Protein AF-A0A3D5EGU8-F1 (afdb_monomer_lite)

Structure (mmCIF, N/CA/C/O backbone):
data_AF-A0A3D5EGU8-F1
#
_entry.id   AF-A0A3D5EGU8-F1
#
loop_
_atom_site.group_PDB
_atom_site.id
_atom_site.type_symbol
_atom_site.label_atom_id
_atom_site.label_alt_id
_atom_site.label_comp_id
_atom_site.label_asym_id
_atom_site.label_entity_id
_atom_site.label_seq_id
_atom_site.pdbx_PDB_ins_code
_atom_site.Cartn_x
_atom_site.Cartn_y
_atom_site.Cartn_z
_atom_site.occupancy
_atom_site.B_iso_or_equiv
_atom_site.auth_seq_id
_atom_site.auth_comp_id
_atom_site.auth_asym_id
_atom_site.auth_atom_id
_atom_site.pdbx_PDB_model_num
ATOM 1 N N . MET A 1 1 ? -3.730 -6.529 -11.438 1.00 49.75 1 MET A N 1
ATOM 2 C CA . MET A 1 1 ? -3.874 -7.956 -11.824 1.00 49.75 1 MET A CA 1
ATOM 3 C C . MET A 1 1 ? -2.892 -8.922 -11.153 1.00 49.75 1 MET A C 1
ATOM 5 O O . MET A 1 1 ? -3.348 -9.701 -10.331 1.00 49.75 1 MET A O 1
ATOM 9 N N . GLY A 1 2 ? -1.579 -8.936 -11.436 1.00 58.34 2 GLY A N 1
ATOM 10 C CA . GLY A 1 2 ? -0.675 -9.945 -10.829 1.00 58.34 2 GLY A CA 1
ATOM 11 C C . GLY A 1 2 ? -0.577 -9.883 -9.292 1.00 58.34 2 GLY A C 1
ATOM 12 O O . GLY A 1 2 ? -0.666 -10.905 -8.619 1.00 58.34 2 GLY A O 1
ATOM 13 N N . GLY A 1 3 ? -0.467 -8.673 -8.729 1.00 56.84 3 GLY A N 1
ATOM 14 C CA . GLY A 1 3 ? -0.406 -8.474 -7.274 1.00 56.84 3 GLY A CA 1
ATOM 15 C C . GLY A 1 3 ? -1.706 -8.834 -6.545 1.00 56.84 3 GLY A C 1
ATOM 16 O O . GLY A 1 3 ? -1.661 -9.491 -5.510 1.00 56.84 3 GLY A O 1
ATOM 17 N N . GLU A 1 4 ? -2.865 -8.479 -7.109 1.00 59.75 4 GLU A N 1
ATOM 18 C CA . GLU A 1 4 ? -4.182 -8.853 -6.564 1.00 59.75 4 GLU A CA 1
ATOM 19 C C . GLU A 1 4 ? -4.325 -10.377 -6.450 1.00 59.75 4 GLU A C 1
ATOM 21 O O . GLU A 1 4 ? -4.741 -10.873 -5.406 1.00 59.75 4 GLU A O 1
ATOM 26 N N . LEU A 1 5 ? -3.915 -11.128 -7.481 1.00 62.03 5 LEU A N 1
ATOM 27 C CA . LEU A 1 5 ? -3.931 -12.596 -7.481 1.00 62.03 5 LEU A CA 1
ATOM 28 C C . LEU A 1 5 ? -3.042 -13.191 -6.378 1.00 62.03 5 LEU A C 1
ATOM 30 O O . LEU A 1 5 ? -3.442 -14.161 -5.734 1.00 62.03 5 LEU A O 1
ATOM 34 N N . ALA A 1 6 ? -1.865 -12.607 -6.128 1.00 60.69 6 ALA A N 1
ATOM 35 C CA . ALA A 1 6 ? -0.965 -13.044 -5.060 1.00 60.69 6 ALA A CA 1
ATOM 36 C C . ALA A 1 6 ? -1.568 -12.815 -3.661 1.00 60.69 6 ALA A C 1
ATOM 38 O O . ALA A 1 6 ? -1.548 -13.724 -2.831 1.00 60.69 6 ALA A O 1
ATOM 39 N N . VAL A 1 7 ? -2.178 -11.646 -3.421 1.00 59.22 7 VAL A N 1
ATOM 40 C CA . VAL A 1 7 ? -2.890 -11.342 -2.162 1.00 59.22 7 VAL A CA 1
ATOM 41 C C . VAL A 1 7 ? -4.086 -12.272 -1.968 1.00 59.22 7 VAL A C 1
ATOM 43 O O . VAL A 1 7 ? -4.283 -12.822 -0.886 1.00 59.22 7 VAL A O 1
ATOM 46 N N . CYS A 1 8 ? -4.858 -12.503 -3.026 1.00 61.81 8 CYS A N 1
ATOM 47 C CA . CYS A 1 8 ? -5.990 -13.425 -3.017 1.00 61.81 8 CYS A CA 1
ATOM 48 C C . CYS A 1 8 ? -5.552 -14.857 -2.664 1.00 61.81 8 CYS A C 1
ATOM 50 O O . CYS A 1 8 ? -6.127 -15.478 -1.767 1.00 61.81 8 CYS A O 1
ATOM 52 N N . LYS A 1 9 ? -4.463 -15.345 -3.276 1.00 59.97 9 LYS A N 1
ATOM 53 C CA . LYS A 1 9 ? -3.867 -16.649 -2.949 1.00 59.97 9 LYS A CA 1
ATOM 54 C C . LYS A 1 9 ? -3.404 -16.723 -1.491 1.00 59.97 9 LYS A C 1
ATOM 56 O O . LYS A 1 9 ? -3.692 -17.718 -0.833 1.00 59.97 9 LYS A O 1
ATOM 61 N N . TYR A 1 10 ? -2.735 -15.689 -0.978 1.00 57.66 10 TYR A N 1
ATOM 62 C CA . TYR A 1 10 ? -2.286 -15.641 0.419 1.00 57.66 10 TYR A CA 1
ATOM 63 C C . TYR A 1 10 ? -3.458 -15.720 1.411 1.00 57.66 10 TYR A C 1
ATOM 65 O O . TYR A 1 10 ? -3.401 -16.478 2.374 1.00 57.66 10 TYR A O 1
ATOM 73 N N . PHE A 1 11 ? -4.566 -15.020 1.147 1.00 56.16 11 PHE A N 1
ATOM 74 C CA . PHE A 1 11 ? -5.763 -15.070 1.997 1.00 56.16 11 PHE A CA 1
ATOM 75 C C . PHE A 1 11 ? -6.699 -16.261 1.723 1.00 56.16 11 PHE A C 1
ATOM 77 O O . PHE A 1 11 ? -7.790 -16.314 2.298 1.00 56.16 11 PHE A O 1
ATOM 84 N N . ASN A 1 12 ? -6.307 -17.206 0.857 1.00 59.25 12 ASN A N 1
ATOM 85 C CA . ASN A 1 12 ? -7.146 -18.319 0.399 1.00 59.25 12 ASN A CA 1
ATOM 86 C C . ASN A 1 12 ? -8.543 -17.857 -0.077 1.00 59.25 12 ASN A C 1
ATOM 88 O O . ASN A 1 12 ? -9.568 -18.483 0.202 1.00 59.25 12 ASN A O 1
ATOM 92 N N . ARG A 1 13 ? -8.595 -16.704 -0.750 1.00 53.88 13 ARG A N 1
ATOM 93 C CA . ARG A 1 13 ? -9.809 -16.095 -1.301 1.00 53.88 13 ARG A CA 1
ATOM 94 C C . ARG A 1 13 ? -9.641 -15.964 -2.804 1.00 53.88 13 ARG A C 1
ATOM 96 O O . ARG A 1 13 ? -8.575 -15.594 -3.277 1.00 53.88 13 ARG A O 1
ATOM 103 N N . TRP A 1 14 ? -10.685 -16.263 -3.566 1.00 47.16 14 TRP A N 1
ATOM 104 C CA . TRP A 1 14 ? -10.682 -15.960 -4.995 1.00 47.16 14 TRP A CA 1
ATOM 105 C C . TRP A 1 14 ? -10.709 -14.431 -5.180 1.00 47.16 14 TRP A C 1
ATOM 107 O O . TRP A 1 14 ? -11.417 -13.772 -4.409 1.00 47.16 14 TRP A O 1
ATOM 117 N N . PRO A 1 15 ? -9.962 -13.847 -6.139 1.00 47.50 15 PRO A N 1
ATOM 118 C CA . PRO A 1 15 ? -10.109 -12.433 -6.455 1.00 47.50 15 PRO A CA 1
ATOM 119 C C . PRO A 1 15 ? -11.550 -12.157 -6.844 1.00 47.50 15 PRO A C 1
ATOM 121 O O . PRO A 1 15 ? -12.172 -12.972 -7.530 1.00 47.50 15 PRO A O 1
ATOM 124 N N . ASP A 1 16 ? -12.071 -11.004 -6.439 1.00 43.22 16 ASP A N 1
ATOM 125 C CA . ASP A 1 16 ? -13.273 -10.497 -7.080 1.00 43.22 16 ASP A CA 1
ATOM 126 C C . ASP A 1 16 ? -12.881 -10.144 -8.523 1.00 43.22 16 ASP A C 1
ATOM 128 O O . ASP A 1 16 ? -12.295 -9.103 -8.799 1.00 43.22 16 ASP A O 1
ATOM 132 N N . LEU A 1 17 ? -13.079 -11.092 -9.446 1.00 40.41 17 LEU A N 1
ATOM 133 C CA . LEU A 1 17 ? -12.759 -10.950 -10.870 1.00 40.41 17 LEU A CA 1
ATOM 134 C C . LEU A 1 17 ? -13.797 -10.080 -11.596 1.00 40.41 17 LEU A C 1
ATOM 136 O O . LEU A 1 17 ? -13.900 -10.142 -12.824 1.00 40.41 17 LEU A O 1
ATOM 140 N N . SER A 1 18 ? -14.568 -9.263 -10.871 1.00 36.00 18 SER A N 1
ATOM 141 C CA . SER A 1 18 ? -15.357 -8.189 -11.456 1.00 36.00 18 SER A CA 1
ATOM 142 C C . SER A 1 18 ? -14.421 -7.129 -12.041 1.00 36.00 18 SER A C 1
ATOM 144 O O . SER A 1 18 ? -14.171 -6.082 -11.451 1.00 36.00 18 SER A O 1
ATOM 146 N N . VAL A 1 19 ? -13.896 -7.394 -13.239 1.00 32.09 19 VAL A N 1
ATOM 147 C CA . VAL A 1 19 ? -13.225 -6.399 -14.079 1.00 32.09 19 VAL A CA 1
ATOM 148 C C . VAL A 1 19 ? -14.305 -5.478 -14.649 1.00 32.09 19 VAL A C 1
ATOM 150 O O . VAL A 1 19 ? -14.723 -5.580 -15.797 1.00 32.09 19 VAL A O 1
ATOM 153 N N . GLY A 1 20 ? -14.805 -4.597 -13.793 1.00 35.25 20 GLY A N 1
ATOM 154 C CA . GLY A 1 20 ? -15.461 -3.351 -14.155 1.00 35.25 20 GLY A CA 1
ATOM 155 C C . GLY A 1 20 ? -14.680 -2.202 -13.514 1.00 35.25 20 GLY A C 1
ATOM 156 O O . GLY A 1 20 ? -13.899 -2.447 -12.594 1.00 35.25 20 GLY A O 1
ATOM 157 N N . PRO A 1 21 ? -14.836 -0.949 -13.971 1.00 36.50 21 PRO A N 1
ATOM 158 C CA . PRO A 1 21 ? -14.270 0.195 -13.263 1.00 36.50 21 PRO A CA 1
ATOM 159 C C . PRO A 1 21 ? -14.702 0.140 -11.789 1.00 36.50 21 PRO A C 1
ATOM 161 O O . PRO A 1 21 ? -15.875 0.331 -11.468 1.00 36.50 21 PRO A O 1
ATOM 164 N N . HIS A 1 22 ? -13.768 -0.176 -10.887 1.00 49.75 22 HIS A N 1
ATOM 165 C CA . HIS A 1 22 ? -14.032 -0.239 -9.453 1.00 49.75 22 HIS A CA 1
ATOM 166 C C . HIS A 1 22 ? -14.189 1.193 -8.928 1.00 49.75 22 HIS A C 1
ATOM 168 O O . HIS A 1 22 ? -13.269 1.805 -8.391 1.00 49.75 22 HIS A O 1
ATOM 174 N N . TYR A 1 23 ? -15.395 1.745 -9.069 1.00 51.56 23 TYR A N 1
ATOM 175 C CA . TYR A 1 23 ? -15.780 3.031 -8.480 1.00 51.56 23 TYR A CA 1
ATOM 176 C C . TYR A 1 23 ? -15.777 3.004 -6.936 1.00 51.56 23 TYR A C 1
ATOM 178 O O . TYR A 1 23 ? -16.020 4.025 -6.299 1.00 51.56 23 TYR A O 1
ATOM 186 N N . SER A 1 24 ? -15.513 1.847 -6.314 1.00 60.06 24 SER A N 1
ATOM 187 C CA . SER A 1 24 ? -15.615 1.631 -4.869 1.00 60.06 24 SER A CA 1
ATOM 188 C C . SER A 1 24 ? -14.375 2.027 -4.062 1.00 60.06 24 SER A C 1
ATOM 190 O O . SER A 1 24 ? -14.471 2.092 -2.839 1.00 60.06 24 SER A O 1
ATOM 192 N N . GLY A 1 25 ? -13.233 2.301 -4.704 1.00 75.50 25 GLY A N 1
ATOM 193 C CA . GLY A 1 25 ? -12.025 2.785 -4.022 1.00 75.50 25 GLY A CA 1
ATOM 194 C C . GLY A 1 25 ? -11.229 1.735 -3.230 1.00 75.50 25 GLY A C 1
ATOM 195 O O . GLY A 1 25 ? -10.346 2.131 -2.468 1.00 75.50 25 GLY A O 1
ATOM 196 N N . TYR A 1 26 ? -11.500 0.442 -3.418 1.00 84.44 26 TYR A N 1
ATOM 197 C CA . TYR A 1 26 ? -10.762 -0.701 -2.858 1.00 84.44 26 TYR A CA 1
ATOM 198 C C . TYR A 1 26 ? -10.849 -1.899 -3.820 1.00 84.44 26 TYR A C 1
ATOM 200 O O . TYR A 1 26 ? -11.809 -1.968 -4.590 1.00 84.44 26 TYR A O 1
ATOM 208 N N . ASP A 1 27 ? -9.905 -2.837 -3.728 1.00 84.06 27 ASP A N 1
ATOM 209 C CA . ASP A 1 27 ? -9.762 -3.985 -4.638 1.00 84.06 27 ASP A CA 1
ATOM 210 C C . ASP A 1 27 ? -10.428 -5.265 -4.111 1.00 84.06 27 ASP A C 1
ATOM 212 O O . ASP A 1 27 ? -10.960 -6.054 -4.884 1.00 84.06 27 ASP A O 1
ATOM 216 N N . LEU A 1 28 ? -10.419 -5.501 -2.792 1.00 84.56 28 LEU A N 1
ATOM 217 C CA . LEU A 1 28 ? -11.046 -6.687 -2.193 1.00 84.56 28 LEU A CA 1
ATOM 218 C C . LEU A 1 28 ? -11.515 -6.465 -0.751 1.00 84.56 28 LEU A C 1
ATOM 220 O O . LEU A 1 28 ? -11.169 -5.475 -0.105 1.00 84.56 28 LEU A O 1
ATOM 224 N N . LYS A 1 29 ? -12.297 -7.417 -0.221 1.00 86.62 29 LYS A N 1
ATOM 225 C CA . LYS A 1 29 ? -12.655 -7.483 1.204 1.00 86.62 29 LYS A CA 1
ATOM 226 C C . LYS A 1 29 ? -12.073 -8.717 1.887 1.00 86.62 29 LYS A C 1
ATOM 228 O O . LYS A 1 29 ? -12.387 -9.855 1.527 1.00 86.62 29 LYS A O 1
ATOM 233 N N . VAL A 1 30 ? -11.316 -8.489 2.955 1.00 83.62 30 VAL A N 1
ATOM 234 C CA . VAL A 1 30 ? -10.671 -9.525 3.773 1.00 83.62 30 VAL A CA 1
ATOM 235 C C . VAL A 1 30 ? -11.107 -9.344 5.222 1.00 83.62 30 VAL A C 1
ATOM 237 O O . VAL A 1 30 ? -10.978 -8.257 5.770 1.00 83.62 30 VAL A O 1
ATOM 240 N N . LYS A 1 31 ? -11.682 -10.388 5.837 1.00 85.25 31 LYS A N 1
ATOM 241 C CA . LYS A 1 31 ? -12.226 -10.342 7.215 1.00 85.25 31 LYS A CA 1
ATOM 242 C C . LYS A 1 31 ? -13.108 -9.103 7.501 1.00 85.25 31 LYS A C 1
ATOM 244 O O . LYS A 1 31 ? -13.047 -8.513 8.570 1.00 85.25 31 LYS A O 1
ATOM 249 N N . GLY A 1 32 ? -13.911 -8.680 6.520 1.00 86.25 32 GLY A N 1
ATOM 250 C CA . GLY A 1 32 ? -14.787 -7.504 6.632 1.00 86.25 32 GLY A CA 1
ATOM 251 C C . GLY A 1 32 ? -14.116 -6.149 6.365 1.00 86.25 32 GLY A C 1
ATOM 252 O O . GLY A 1 32 ? -14.828 -5.160 6.229 1.00 86.25 32 GLY A O 1
ATOM 253 N N . ARG A 1 33 ? -12.788 -6.104 6.210 1.00 89.38 33 ARG A N 1
ATOM 254 C CA . ARG A 1 33 ? -12.007 -4.898 5.899 1.00 89.38 33 ARG A CA 1
ATOM 255 C C . ARG A 1 33 ? -11.848 -4.722 4.392 1.00 89.38 33 ARG A C 1
ATOM 257 O O . ARG A 1 33 ? -11.570 -5.691 3.687 1.00 89.38 33 ARG A O 1
ATOM 264 N N . LYS A 1 34 ? -12.011 -3.497 3.898 1.00 92.25 34 LYS A N 1
ATOM 265 C CA . LYS A 1 34 ? -11.738 -3.089 2.513 1.00 92.25 34 LYS A CA 1
ATOM 266 C C . LYS A 1 34 ? -10.235 -2.918 2.314 1.00 92.25 34 LYS A C 1
ATOM 268 O O . LYS A 1 34 ? -9.592 -2.202 3.080 1.00 92.25 34 LYS A O 1
ATOM 273 N N . VAL A 1 35 ? -9.689 -3.526 1.272 1.00 90.88 35 VAL A N 1
ATOM 274 C CA . VAL A 1 35 ? -8.248 -3.581 1.009 1.00 90.88 35 VAL A CA 1
ATOM 275 C C . VAL A 1 35 ? -7.943 -3.036 -0.382 1.00 90.88 35 VAL A C 1
ATOM 277 O O . VAL A 1 35 ? -8.623 -3.403 -1.334 1.00 90.88 35 VAL A O 1
ATOM 280 N N . ASP A 1 36 ? -6.921 -2.191 -0.494 1.00 92.69 36 ASP A N 1
ATOM 281 C CA . ASP A 1 36 ? -6.369 -1.668 -1.753 1.00 92.69 36 ASP A CA 1
ATOM 282 C C . ASP A 1 36 ? -4.936 -2.212 -1.920 1.00 92.69 36 ASP A C 1
ATOM 284 O O . ASP A 1 36 ? -4.053 -1.968 -1.097 1.00 92.69 36 ASP A O 1
ATOM 288 N N . VAL A 1 37 ? -4.705 -3.013 -2.952 1.00 91.12 37 VAL A N 1
ATOM 289 C CA . VAL A 1 37 ? -3.433 -3.663 -3.257 1.00 91.12 37 VAL A CA 1
ATOM 290 C C . VAL A 1 37 ? -2.622 -2.768 -4.187 1.00 91.12 37 VAL A C 1
ATOM 292 O O . VAL A 1 37 ? -3.066 -2.320 -5.243 1.00 91.12 37 VAL A O 1
ATOM 295 N N . LYS A 1 38 ? -1.374 -2.523 -3.807 1.00 91.75 38 LYS A N 1
ATOM 296 C CA . LYS A 1 38 ? -0.375 -1.850 -4.628 1.00 91.75 38 LYS A CA 1
ATOM 297 C C . LYS A 1 38 ? 0.707 -2.842 -4.989 1.00 91.75 38 LYS A C 1
ATOM 299 O O . LYS A 1 38 ? 1.237 -3.535 -4.129 1.00 91.75 38 LYS A O 1
ATOM 304 N N . SER A 1 39 ? 1.044 -2.900 -6.270 1.00 90.56 39 SER A N 1
ATOM 305 C CA . SER A 1 39 ? 2.133 -3.734 -6.767 1.00 90.56 39 SER A CA 1
ATOM 306 C C . SER A 1 39 ? 3.281 -2.883 -7.290 1.00 90.56 39 SER A C 1
ATOM 308 O O . SER A 1 39 ? 3.040 -1.868 -7.942 1.00 90.56 39 SER A O 1
ATOM 310 N N . THR A 1 40 ? 4.514 -3.329 -7.067 1.00 88.56 40 THR A N 1
ATOM 311 C CA . THR A 1 40 ? 5.730 -2.695 -7.588 1.00 88.56 40 THR A CA 1
ATOM 312 C C . THR A 1 40 ? 6.711 -3.736 -8.123 1.00 88.56 40 THR A C 1
ATOM 314 O O . THR A 1 40 ? 6.786 -4.847 -7.609 1.00 88.56 40 THR A O 1
ATOM 317 N N . THR A 1 41 ? 7.482 -3.373 -9.147 1.00 89.25 41 THR A N 1
ATOM 318 C CA . THR A 1 41 ? 8.634 -4.148 -9.644 1.00 89.25 41 THR A CA 1
ATOM 319 C C . TH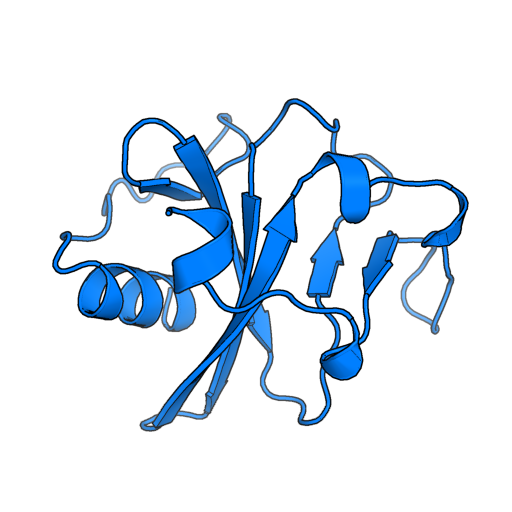R A 1 41 ? 9.964 -3.657 -9.058 1.00 89.25 41 THR A C 1
ATOM 321 O O . THR A 1 41 ? 11.012 -4.219 -9.375 1.00 89.25 41 THR A O 1
ATOM 324 N N . TYR A 1 42 ? 9.947 -2.603 -8.232 1.00 88.50 42 TYR A N 1
ATOM 325 C CA . TYR A 1 42 ? 11.125 -2.020 -7.579 1.00 88.50 42 TYR A CA 1
ATOM 326 C C . TYR A 1 42 ? 11.332 -2.609 -6.178 1.00 88.50 42 TYR A C 1
ATOM 328 O O . TYR A 1 42 ? 10.361 -2.795 -5.444 1.00 88.50 42 TYR A O 1
ATOM 336 N N . ASN A 1 43 ? 12.591 -2.873 -5.808 1.00 84.81 43 ASN A N 1
ATOM 337 C CA . ASN A 1 43 ? 12.975 -3.365 -4.484 1.00 84.81 43 ASN A CA 1
ATOM 338 C C . ASN A 1 43 ? 14.244 -2.632 -3.972 1.00 84.81 43 ASN A C 1
ATOM 340 O O . ASN A 1 43 ? 15.289 -2.770 -4.612 1.00 84.81 43 ASN A O 1
ATOM 344 N N . PRO A 1 44 ? 14.177 -1.856 -2.871 1.00 87.44 44 PRO A N 1
ATOM 345 C CA . PRO A 1 44 ? 12.963 -1.551 -2.119 1.00 87.44 44 PRO A CA 1
ATOM 346 C C . PRO A 1 44 ? 12.013 -0.660 -2.933 1.00 87.44 44 PRO A C 1
ATOM 348 O O . PRO A 1 44 ? 12.427 0.156 -3.755 1.00 87.44 44 PRO A O 1
ATOM 351 N N . GLY A 1 45 ? 10.716 -0.848 -2.722 1.00 89.00 45 GLY A N 1
ATOM 352 C CA . GLY A 1 45 ? 9.645 -0.042 -3.305 1.00 89.00 45 GLY A CA 1
ATOM 353 C C . GLY A 1 45 ? 8.772 0.585 -2.222 1.00 89.00 45 GLY A C 1
ATOM 354 O O . GLY A 1 45 ? 8.808 0.162 -1.072 1.00 89.00 45 GLY A O 1
ATOM 355 N N . TYR A 1 46 ? 7.965 1.575 -2.585 1.00 94.38 46 TYR A N 1
ATOM 356 C CA . TYR A 1 46 ? 7.126 2.300 -1.631 1.00 94.38 46 TYR A CA 1
ATOM 357 C C . TYR A 1 46 ? 5.683 1.816 -1.672 1.00 94.38 46 TYR A C 1
ATOM 359 O O . TYR A 1 46 ? 5.143 1.521 -2.744 1.00 94.38 46 TYR A O 1
ATOM 367 N N . LEU A 1 47 ? 5.027 1.813 -0.513 1.00 95.94 47 LEU A N 1
ATOM 368 C CA . LEU A 1 47 ? 3.575 1.795 -0.478 1.00 95.94 47 LEU A CA 1
ATOM 369 C C . LEU A 1 47 ? 3.078 3.214 -0.746 1.00 95.94 47 LEU A C 1
ATOM 371 O O . LEU A 1 47 ? 3.434 4.133 -0.014 1.00 95.94 47 LEU A O 1
ATOM 375 N N . GLN A 1 48 ? 2.272 3.388 -1.794 1.00 94.94 48 GLN A N 1
ATOM 376 C CA . GLN A 1 48 ? 1.848 4.712 -2.245 1.00 94.94 48 GLN A CA 1
ATOM 377 C C . GLN A 1 48 ? 0.338 4.833 -2.452 1.00 94.94 48 GLN A C 1
ATOM 379 O O . GLN A 1 48 ? -0.322 3.912 -2.945 1.00 94.94 48 GLN A O 1
ATOM 384 N N . ALA A 1 49 ? -0.196 6.013 -2.146 1.00 94.88 49 ALA A N 1
ATOM 385 C CA . ALA A 1 49 ? -1.570 6.392 -2.452 1.00 94.88 49 ALA A CA 1
ATOM 386 C C . ALA A 1 49 ? -1.626 7.809 -3.029 1.00 94.88 49 ALA A C 1
ATOM 388 O O . ALA A 1 49 ? -0.881 8.696 -2.614 1.00 94.88 49 ALA A O 1
ATOM 389 N N . SER A 1 50 ? -2.540 8.032 -3.979 1.00 92.88 50 SER A N 1
ATOM 390 C CA . SER A 1 50 ? -2.754 9.366 -4.549 1.00 92.88 50 SER A CA 1
ATOM 391 C C . SER A 1 50 ? -3.103 10.376 -3.456 1.00 92.88 50 SER A C 1
ATOM 393 O O . SER A 1 50 ? -3.911 10.062 -2.582 1.00 92.88 50 SER A O 1
ATOM 395 N N . LYS A 1 51 ? -2.596 11.614 -3.553 1.00 93.56 51 LYS A N 1
ATOM 396 C CA . LYS A 1 51 ? -2.987 12.706 -2.638 1.00 93.56 51 LYS A CA 1
ATOM 397 C C . LYS A 1 51 ? -4.499 12.981 -2.587 1.00 93.56 51 LYS A C 1
ATOM 399 O O . LYS A 1 51 ? -4.985 13.561 -1.625 1.00 93.56 51 LYS A O 1
ATOM 404 N N . ASN A 1 52 ? -5.234 12.569 -3.621 1.00 91.75 52 ASN A N 1
ATOM 405 C CA . ASN A 1 52 ? -6.685 12.738 -3.724 1.00 91.75 52 ASN A CA 1
ATOM 406 C C . ASN A 1 52 ? -7.471 11.540 -3.153 1.00 91.75 52 ASN A C 1
ATOM 408 O O . ASN A 1 52 ? -8.701 11.545 -3.174 1.00 91.75 52 ASN A O 1
ATOM 412 N N . LYS A 1 53 ? -6.795 10.478 -2.692 1.00 91.50 53 LYS A N 1
ATOM 413 C CA . LYS A 1 53 ? -7.450 9.301 -2.110 1.00 91.50 53 LYS A CA 1
ATOM 414 C C . LYS A 1 53 ? -8.006 9.680 -0.734 1.00 91.50 53 LYS A C 1
ATOM 416 O O . LYS A 1 53 ? -7.269 10.112 0.146 1.00 91.50 53 LYS A O 1
ATOM 421 N N . HIS A 1 54 ? -9.310 9.497 -0.542 1.00 92.56 54 HIS A N 1
ATOM 422 C CA . HIS A 1 54 ? -9.929 9.672 0.769 1.00 92.56 54 HIS A CA 1
ATOM 423 C C . HIS A 1 54 ? -9.520 8.545 1.721 1.00 92.56 54 HIS A C 1
ATOM 425 O O . HIS A 1 54 ? -9.552 7.375 1.342 1.00 92.56 54 HIS A O 1
ATOM 431 N N . VAL A 1 55 ? -9.238 8.896 2.978 1.00 93.50 55 VAL A N 1
ATOM 432 C CA . VAL A 1 55 ? -8.881 7.940 4.043 1.00 93.50 55 VAL A CA 1
ATOM 433 C C . VAL A 1 55 ? -9.925 6.832 4.245 1.00 93.50 55 VAL A C 1
ATOM 435 O O . VAL A 1 55 ? -9.566 5.707 4.554 1.00 93.50 55 VAL A O 1
ATOM 438 N N . ASN A 1 56 ? -11.202 7.105 3.957 1.00 92.88 56 ASN A N 1
ATOM 439 C CA . ASN A 1 56 ? -12.307 6.147 4.106 1.00 92.88 56 ASN A CA 1
ATOM 440 C C . ASN A 1 56 ? -12.573 5.278 2.856 1.00 92.88 56 ASN A C 1
ATOM 442 O O . ASN A 1 56 ? -13.559 4.538 2.815 1.00 92.88 56 ASN A O 1
ATOM 446 N N . ALA A 1 57 ? -11.761 5.401 1.799 1.00 91.25 57 ALA A N 1
ATOM 447 C CA . ALA A 1 57 ? -11.961 4.654 0.552 1.00 91.25 57 ALA A CA 1
ATOM 448 C C . ALA A 1 57 ? -11.693 3.145 0.726 1.00 91.25 57 ALA A C 1
ATOM 450 O O . ALA A 1 57 ? -12.422 2.308 0.192 1.00 91.25 57 ALA A O 1
ATOM 451 N N . CYS A 1 58 ? -10.690 2.808 1.530 1.00 94.06 58 CYS A N 1
ATOM 452 C CA . CYS A 1 58 ? -10.382 1.464 2.001 1.00 94.06 58 CYS A CA 1
ATOM 453 C C . CYS A 1 58 ? -9.937 1.548 3.466 1.00 94.06 58 CYS A C 1
ATOM 455 O O . CYS A 1 58 ? -9.742 2.645 3.984 1.00 94.06 58 CYS A O 1
ATOM 457 N N . ASP A 1 59 ? -9.771 0.410 4.130 1.00 95.56 59 ASP A N 1
ATOM 458 C CA . ASP A 1 59 ? -9.289 0.367 5.513 1.00 95.56 59 ASP A CA 1
ATOM 459 C C . ASP A 1 59 ? -7.786 0.069 5.581 1.00 95.56 59 ASP A C 1
ATOM 461 O O . ASP A 1 59 ? -7.109 0.485 6.523 1.00 95.56 59 ASP A O 1
ATOM 465 N N . ILE A 1 60 ? -7.281 -0.712 4.619 1.00 96.31 60 ILE A N 1
ATOM 466 C CA . ILE A 1 60 ? -5.910 -1.225 4.589 1.00 96.31 60 ILE A CA 1
ATOM 467 C C . ILE A 1 60 ? -5.362 -1.129 3.165 1.00 96.31 60 ILE A C 1
ATOM 469 O O . ILE A 1 60 ? -6.044 -1.449 2.190 1.00 96.31 60 ILE A O 1
ATOM 473 N N . PHE A 1 61 ? -4.097 -0.744 3.063 1.00 96.50 61 PHE A N 1
ATOM 474 C CA . PHE A 1 61 ? -3.295 -0.824 1.855 1.00 96.50 61 PHE A CA 1
ATOM 475 C C . PHE A 1 61 ? -2.248 -1.932 2.001 1.00 96.50 61 PHE A C 1
ATOM 477 O O . PHE A 1 61 ? -1.623 -2.047 3.055 1.00 96.50 61 PHE A O 1
ATOM 484 N N . ILE A 1 62 ? -2.033 -2.731 0.955 1.00 95.75 62 ILE A N 1
ATOM 485 C CA . ILE A 1 62 ? -1.031 -3.813 0.941 1.00 95.75 62 ILE A CA 1
ATOM 486 C C . ILE A 1 62 ? -0.023 -3.557 -0.175 1.00 95.75 62 ILE A C 1
ATOM 488 O O . ILE A 1 62 ? -0.426 -3.268 -1.300 1.00 95.75 62 ILE A O 1
ATOM 492 N N . LEU A 1 63 ? 1.272 -3.700 0.117 1.00 95.38 63 LEU A N 1
ATOM 493 C CA . LEU A 1 63 ? 2.338 -3.653 -0.880 1.00 95.38 63 LEU A CA 1
ATOM 494 C C . LEU A 1 63 ? 2.764 -5.066 -1.281 1.00 95.38 63 LEU A C 1
ATOM 496 O O . LEU A 1 63 ? 3.127 -5.889 -0.440 1.00 95.38 63 LEU A O 1
ATOM 500 N N . VAL A 1 64 ? 2.785 -5.308 -2.587 1.00 92.31 64 VAL A N 1
ATOM 501 C CA . VAL A 1 64 ? 3.287 -6.537 -3.196 1.00 92.31 64 VAL A CA 1
ATOM 502 C C . VAL A 1 64 ? 4.442 -6.212 -4.129 1.00 92.31 64 VAL A C 1
ATOM 504 O O . VAL A 1 64 ? 4.304 -5.407 -5.052 1.00 92.31 64 VAL A O 1
ATOM 507 N N . TYR A 1 65 ? 5.575 -6.873 -3.928 1.00 89.75 65 TYR A N 1
ATOM 508 C CA . TYR A 1 65 ? 6.609 -6.949 -4.945 1.00 89.75 65 TYR A CA 1
ATOM 509 C C . TYR A 1 65 ? 6.193 -7.986 -5.991 1.00 89.75 65 TYR A C 1
ATOM 511 O O . TYR A 1 65 ? 5.889 -9.130 -5.660 1.00 89.75 65 TYR A O 1
ATOM 519 N N . ALA A 1 66 ? 6.116 -7.578 -7.254 1.00 87.25 66 ALA A N 1
ATOM 520 C CA . ALA A 1 66 ? 5.578 -8.381 -8.342 1.00 87.25 66 ALA A CA 1
ATOM 521 C C . ALA A 1 66 ? 6.578 -8.436 -9.499 1.00 87.25 66 ALA A C 1
ATOM 523 O O . ALA A 1 66 ? 6.606 -7.539 -10.342 1.00 87.25 66 ALA A O 1
ATOM 524 N N . LYS A 1 67 ? 7.373 -9.506 -9.569 1.00 84.69 67 LYS A N 1
ATOM 525 C CA . LYS A 1 67 ? 8.282 -9.783 -10.684 1.00 84.69 67 LYS A CA 1
ATOM 526 C C . LYS A 1 67 ? 8.040 -11.200 -11.174 1.00 84.69 67 LYS A C 1
ATOM 528 O O . LYS A 1 67 ? 8.584 -12.148 -10.628 1.00 84.69 67 LYS A O 1
ATOM 533 N N . PHE A 1 68 ? 7.237 -11.334 -12.228 1.00 76.44 68 PHE A N 1
ATOM 534 C CA . PHE A 1 68 ? 6.837 -12.638 -12.754 1.00 76.44 68 PHE A CA 1
ATOM 535 C C . PHE A 1 68 ? 8.039 -13.595 -12.932 1.00 76.44 68 PHE A C 1
ATOM 537 O O . PHE A 1 68 ? 9.033 -13.190 -13.542 1.00 76.44 68 PHE A O 1
ATOM 544 N N . PRO A 1 69 ? 7.951 -14.852 -12.450 1.00 81.94 69 PRO A N 1
ATOM 545 C CA . PRO A 1 69 ? 6.792 -15.505 -11.817 1.00 81.94 69 PRO A CA 1
ATOM 546 C C . PRO A 1 69 ? 6.690 -15.318 -10.288 1.00 81.94 69 PRO A C 1
ATOM 548 O O . PRO A 1 69 ? 5.806 -15.899 -9.661 1.00 81.94 69 PRO A O 1
ATOM 551 N N . GLU A 1 70 ? 7.578 -14.535 -9.683 1.00 80.56 70 GLU A N 1
ATOM 552 C CA . GLU A 1 70 ? 7.683 -14.328 -8.240 1.00 80.56 70 GLU A CA 1
ATOM 553 C C . GLU A 1 70 ? 6.809 -13.160 -7.764 1.00 80.56 70 GLU A C 1
ATOM 555 O O . GLU A 1 70 ? 6.781 -12.070 -8.344 1.00 80.56 70 GLU A O 1
ATOM 560 N N . PHE A 1 71 ? 6.084 -13.396 -6.674 1.00 83.75 71 PHE A N 1
ATOM 561 C CA . PHE A 1 71 ? 5.266 -12.390 -6.014 1.00 83.75 71 PHE A CA 1
ATOM 562 C C . PHE A 1 71 ? 5.472 -12.507 -4.510 1.00 83.75 71 PHE A C 1
ATOM 564 O O . PHE A 1 71 ? 5.296 -13.587 -3.945 1.00 83.75 71 PHE A O 1
ATOM 571 N N . GLU A 1 72 ? 5.815 -11.397 -3.872 1.00 88.31 72 GLU A N 1
ATOM 572 C CA . GLU A 1 72 ? 6.089 -11.324 -2.442 1.00 88.31 72 GLU A CA 1
ATOM 573 C C . GLU A 1 72 ? 5.215 -10.244 -1.810 1.00 88.31 72 GLU A C 1
ATOM 575 O O . GLU A 1 72 ? 5.166 -9.103 -2.273 1.00 88.31 72 GLU A O 1
ATOM 580 N N . ILE A 1 73 ? 4.504 -10.605 -0.746 1.00 90.88 73 ILE A N 1
ATOM 581 C CA . ILE A 1 73 ? 3.754 -9.648 0.063 1.00 90.88 73 ILE A CA 1
ATOM 582 C C . ILE A 1 73 ? 4.730 -9.046 1.064 1.00 90.88 73 ILE A C 1
ATOM 584 O O . ILE A 1 73 ? 5.194 -9.737 1.963 1.00 90.88 73 ILE A O 1
ATOM 588 N N . ILE A 1 74 ? 5.012 -7.757 0.909 1.00 94.62 74 ILE A N 1
ATOM 589 C CA . ILE A 1 74 ? 5.986 -7.054 1.749 1.00 94.62 74 ILE A CA 1
ATOM 590 C C . ILE A 1 74 ? 5.364 -6.673 3.099 1.00 94.62 74 ILE A C 1
ATOM 592 O O . ILE A 1 74 ? 6.022 -6.700 4.132 1.00 94.62 74 ILE A O 1
ATOM 596 N N . GLY A 1 75 ? 4.079 -6.315 3.092 1.00 95.88 75 GLY A N 1
ATOM 597 C CA . GLY A 1 75 ? 3.343 -5.865 4.269 1.00 95.88 75 GLY A CA 1
ATOM 598 C C . GLY A 1 75 ? 2.258 -4.866 3.890 1.00 95.88 75 GLY A C 1
ATOM 599 O O . GLY A 1 75 ? 1.909 -4.719 2.715 1.00 95.88 75 GLY A O 1
ATOM 600 N N . GLY A 1 76 ? 1.716 -4.162 4.8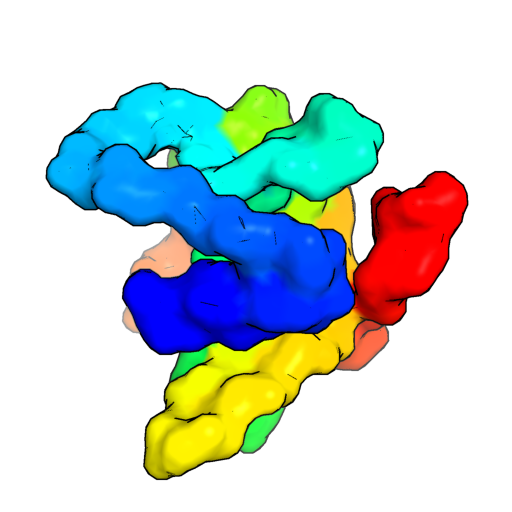76 1.00 97.31 76 GLY A N 1
ATOM 601 C CA . GLY A 1 76 ? 0.698 -3.146 4.639 1.00 97.31 76 GLY A CA 1
ATOM 602 C C . GLY A 1 76 ? 0.680 -2.030 5.672 1.00 97.31 76 GLY A C 1
ATOM 603 O O . GLY A 1 76 ? 1.500 -1.978 6.586 1.00 97.31 76 GLY A O 1
ATOM 604 N N . ALA A 1 77 ? -0.289 -1.140 5.522 1.00 98.31 77 ALA A N 1
ATOM 605 C CA . ALA A 1 77 ? -0.594 -0.087 6.479 1.00 98.31 77 ALA A CA 1
ATOM 606 C C . ALA A 1 77 ? -2.096 0.205 6.461 1.00 98.31 77 ALA A C 1
ATOM 608 O O . ALA A 1 77 ? -2.772 -0.005 5.450 1.00 98.31 77 ALA A O 1
ATOM 609 N N . THR A 1 78 ? -2.630 0.713 7.567 1.00 97.81 78 THR A N 1
ATOM 610 C CA . THR A 1 78 ? -3.991 1.260 7.577 1.00 97.81 78 THR A CA 1
ATOM 611 C C . THR A 1 78 ? -4.068 2.532 6.737 1.00 97.81 78 THR A C 1
ATOM 613 O O . THR A 1 78 ? -3.072 3.236 6.538 1.00 97.81 78 THR A O 1
ATOM 616 N N . SER A 1 79 ? -5.268 2.863 6.266 1.00 97.06 79 SER A N 1
ATOM 617 C CA . SER A 1 79 ? -5.489 4.110 5.532 1.00 97.06 79 SER A CA 1
ATOM 618 C C . SER A 1 79 ? -5.112 5.347 6.338 1.00 97.06 79 SER A C 1
ATOM 620 O O . SER A 1 79 ? -4.547 6.275 5.775 1.00 97.06 79 SER A O 1
ATOM 622 N N . GLU A 1 80 ? -5.369 5.351 7.645 1.00 96.81 80 GLU A N 1
ATOM 623 C CA . GLU A 1 80 ? -5.012 6.455 8.546 1.00 96.81 80 GLU A CA 1
ATOM 624 C C . GLU A 1 80 ? -3.496 6.624 8.678 1.00 96.81 80 GLU A C 1
ATOM 626 O O . GLU A 1 80 ? -2.995 7.748 8.697 1.00 96.81 80 GLU A O 1
ATOM 631 N N . GLN A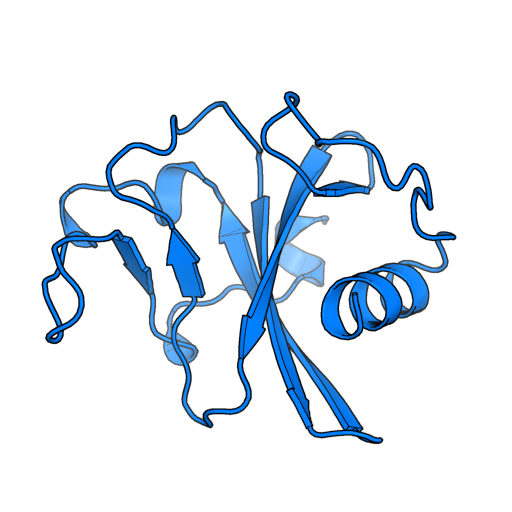 1 81 ? -2.758 5.511 8.723 1.00 97.50 81 GLN A N 1
ATOM 632 C CA . GLN A 1 81 ? -1.300 5.542 8.743 1.00 97.50 81 GLN A CA 1
ATOM 633 C C . GLN A 1 81 ? -0.739 6.089 7.435 1.00 97.50 81 GLN A C 1
ATOM 635 O O . GLN A 1 81 ? 0.131 6.948 7.489 1.00 97.50 81 GLN A O 1
ATOM 640 N N . LEU A 1 82 ? -1.215 5.618 6.276 1.00 97.75 82 LEU A N 1
ATOM 641 C CA . LEU A 1 82 ? -0.681 6.028 4.973 1.00 97.75 82 LEU A CA 1
ATOM 642 C C . LEU A 1 82 ? -1.121 7.448 4.582 1.00 97.75 82 LEU A C 1
ATOM 644 O O . LEU A 1 82 ? -0.277 8.269 4.225 1.00 97.75 82 LEU A O 1
ATOM 648 N N . ILE A 1 83 ? -2.421 7.751 4.666 1.00 97.06 83 ILE A N 1
ATOM 649 C CA . ILE A 1 83 ? -3.045 9.016 4.232 1.00 97.06 83 ILE A CA 1
ATOM 650 C C . ILE A 1 83 ? -2.913 10.054 5.356 1.00 97.06 83 ILE A C 1
ATOM 652 O O . ILE A 1 83 ? -3.878 10.542 5.940 1.00 97.06 83 ILE A O 1
ATOM 656 N N . SER A 1 84 ? -1.664 10.393 5.665 1.00 96.19 84 SER A N 1
ATOM 657 C CA . SER A 1 84 ? -1.280 11.385 6.666 1.00 96.19 84 SER A CA 1
ATOM 658 C C . SER A 1 84 ? -0.394 12.452 6.038 1.00 96.19 84 SER A C 1
ATOM 660 O O . SER A 1 84 ? 0.425 12.165 5.165 1.00 96.19 84 SER A O 1
ATOM 662 N N . ARG A 1 85 ? -0.508 13.704 6.504 1.00 94.31 85 ARG A N 1
ATOM 663 C CA . ARG A 1 85 ? 0.340 14.804 6.013 1.00 94.31 85 ARG A CA 1
ATOM 664 C C . ARG A 1 85 ? 1.835 14.521 6.171 1.00 94.31 85 ARG A C 1
ATOM 666 O O . ARG A 1 85 ? 2.602 14.988 5.342 1.00 94.31 85 ARG A O 1
ATOM 673 N N . ALA A 1 86 ? 2.227 13.754 7.190 1.00 96.06 86 ALA A N 1
ATOM 674 C CA . ALA A 1 86 ? 3.622 13.380 7.427 1.00 96.06 86 ALA A CA 1
ATOM 675 C C . ALA A 1 86 ? 4.217 12.514 6.301 1.00 96.06 86 ALA A C 1
ATOM 677 O O . ALA A 1 86 ? 5.429 12.496 6.125 1.00 96.06 86 ALA A O 1
ATOM 678 N N . ASN A 1 87 ? 3.364 11.847 5.521 1.00 96.56 87 ASN A N 1
ATOM 679 C CA . ASN A 1 87 ? 3.763 10.951 4.441 1.00 96.56 87 ASN A CA 1
ATOM 680 C C . ASN A 1 87 ? 3.619 11.591 3.054 1.00 96.56 87 ASN A C 1
ATOM 682 O O . ASN A 1 87 ? 3.857 10.920 2.052 1.00 96.56 87 ASN A O 1
ATOM 686 N N . LEU A 1 88 ? 3.188 12.859 2.968 1.00 95.75 88 LEU A N 1
ATOM 687 C CA . LEU A 1 88 ? 3.156 13.580 1.696 1.00 95.75 88 LEU A CA 1
ATOM 688 C C . LEU A 1 88 ? 4.584 13.863 1.250 1.00 95.75 88 LEU A C 1
ATOM 690 O O . LEU A 1 88 ? 5.322 14.580 1.920 1.00 95.75 88 LEU A O 1
ATOM 694 N N . SER A 1 89 ? 4.939 13.348 0.083 1.00 93.06 89 SER A N 1
ATOM 695 C CA . SER A 1 89 ? 6.221 13.621 -0.551 1.00 93.06 89 SER A CA 1
ATOM 696 C C . SER A 1 89 ? 6.035 13.774 -2.055 1.00 93.06 89 SER A C 1
ATOM 698 O O . SER A 1 89 ? 5.048 13.305 -2.623 1.00 93.06 89 SER A O 1
ATOM 700 N N . ASP A 1 90 ? 6.972 14.451 -2.705 1.00 92.12 90 ASP A N 1
ATOM 701 C CA . ASP A 1 90 ? 7.087 14.486 -4.159 1.00 92.12 90 ASP A CA 1
ATOM 702 C C . ASP A 1 90 ? 8.459 13.936 -4.538 1.00 92.12 90 ASP A C 1
ATOM 704 O O . ASP A 1 90 ? 9.485 14.580 -4.329 1.00 92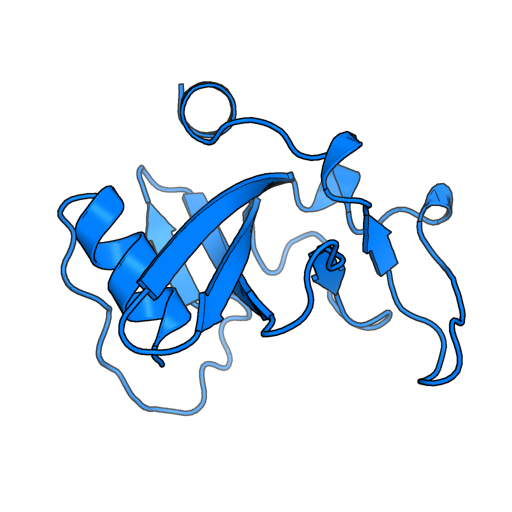.12 90 ASP A O 1
ATOM 708 N N . ILE A 1 91 ? 8.465 12.712 -5.059 1.00 83.19 91 ILE A N 1
ATOM 709 C CA . ILE A 1 91 ? 9.682 11.997 -5.456 1.00 83.19 91 ILE A CA 1
ATOM 710 C C . ILE A 1 91 ? 9.889 12.018 -6.979 1.00 83.19 91 ILE A C 1
ATOM 712 O O . ILE A 1 91 ? 10.541 11.135 -7.529 1.00 83.19 91 ILE A O 1
ATOM 716 N N . GLY A 1 92 ? 9.312 13.008 -7.674 1.00 79.06 92 GLY A N 1
ATOM 717 C CA . GLY A 1 92 ? 9.472 13.199 -9.121 1.00 79.06 92 GLY A CA 1
ATOM 718 C C . GLY A 1 92 ? 8.277 12.759 -9.971 1.00 79.06 92 GLY A C 1
ATOM 719 O O . GLY A 1 92 ? 8.323 12.879 -11.193 1.00 79.06 92 GLY A O 1
ATOM 720 N N . PHE A 1 93 ? 7.192 12.294 -9.344 1.00 75.38 93 PHE A N 1
ATOM 721 C CA . PHE A 1 93 ? 5.942 11.890 -10.013 1.00 75.38 93 PHE A CA 1
ATOM 722 C C . PHE A 1 93 ? 4.717 12.651 -9.484 1.00 75.38 93 PHE A C 1
ATOM 724 O O . PHE A 1 93 ? 3.577 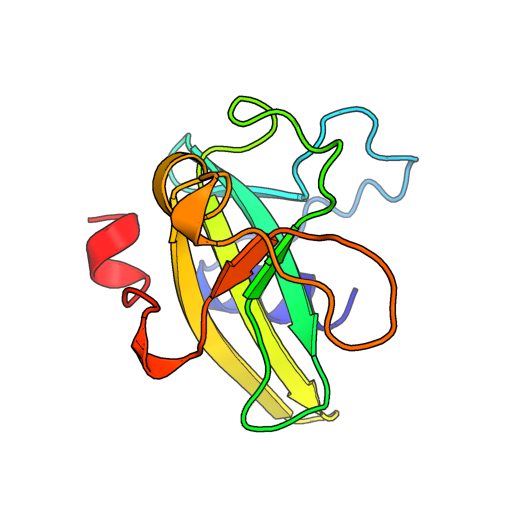12.202 -9.629 1.00 75.38 93 PHE A O 1
ATOM 731 N N . GLY A 1 94 ? 4.952 13.808 -8.863 1.00 86.38 94 GLY A N 1
ATOM 732 C CA . GLY A 1 94 ? 3.931 14.590 -8.191 1.00 86.38 94 GLY A CA 1
ATOM 733 C C . GLY A 1 94 ? 3.732 14.163 -6.739 1.00 86.38 94 GLY A C 1
ATOM 734 O O . GLY A 1 94 ? 4.131 13.081 -6.295 1.00 86.38 94 GLY A O 1
ATOM 735 N N . THR A 1 95 ? 3.079 15.045 -5.987 1.00 93.38 95 THR A N 1
ATOM 736 C CA . THR A 1 95 ? 2.841 14.837 -4.561 1.00 93.38 95 THR A CA 1
ATOM 737 C C . THR A 1 95 ? 1.858 13.692 -4.319 1.00 93.38 95 THR A C 1
ATOM 739 O O . THR A 1 95 ? 0.700 13.773 -4.735 1.00 93.38 95 THR A O 1
ATOM 742 N N . ASN A 1 96 ? 2.297 12.669 -3.590 1.00 95.62 96 ASN A N 1
ATOM 743 C CA . ASN A 1 96 ? 1.487 11.533 -3.145 1.00 95.62 96 ASN A CA 1
ATOM 744 C C . ASN A 1 96 ? 1.858 11.161 -1.702 1.00 95.62 96 ASN A C 1
ATOM 746 O O . ASN A 1 96 ? 2.798 11.716 -1.134 1.00 95.62 96 ASN A O 1
ATOM 750 N N . TYR A 1 97 ? 1.103 10.239 -1.111 1.00 96.75 97 TYR A N 1
ATOM 751 C CA . TYR A 1 97 ? 1.440 9.641 0.178 1.00 96.75 97 TYR A CA 1
ATOM 752 C C . TYR A 1 97 ? 2.373 8.451 -0.021 1.00 96.75 97 TYR A C 1
ATOM 754 O O . TYR A 1 97 ? 2.090 7.623 -0.888 1.00 96.75 97 TYR A O 1
ATOM 762 N N . TYR A 1 98 ? 3.421 8.34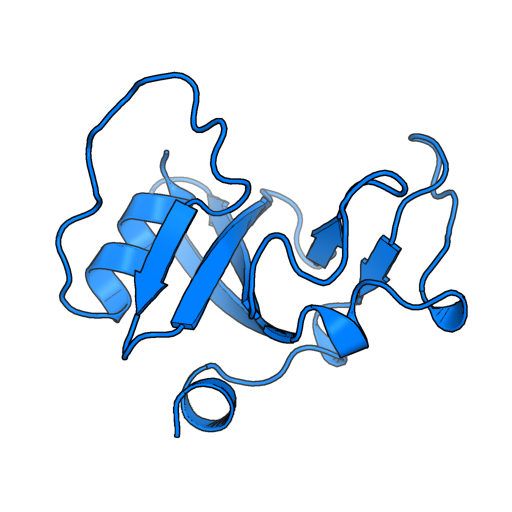2 0.797 1.00 96.44 98 TYR A N 1
ATOM 763 C CA . TYR A 1 98 ? 4.407 7.264 0.724 1.00 96.44 98 TYR A CA 1
ATOM 764 C C . TYR A 1 98 ? 4.750 6.690 2.100 1.00 96.44 98 TYR A C 1
ATOM 766 O O . TYR A 1 98 ? 4.891 7.424 3.074 1.00 96.44 98 TYR A O 1
ATOM 774 N N . LEU A 1 99 ? 4.953 5.376 2.144 1.00 97.06 99 LEU A N 1
ATOM 775 C CA . LEU A 1 99 ? 5.624 4.673 3.234 1.00 97.06 99 LEU A CA 1
ATOM 776 C C . LEU A 1 99 ? 6.715 3.768 2.656 1.00 97.06 99 LEU A C 1
ATOM 778 O O . LEU A 1 99 ? 6.517 3.110 1.629 1.00 97.06 99 LEU A O 1
ATOM 782 N N . GLU A 1 100 ? 7.863 3.731 3.321 1.00 95.69 100 GLU A N 1
ATOM 783 C CA . GLU A 1 100 ? 8.936 2.781 3.036 1.00 95.69 100 GLU A CA 1
ATOM 784 C C . GLU A 1 100 ? 8.557 1.368 3.490 1.00 95.69 100 GLU A C 1
ATOM 786 O O . GLU A 1 100 ? 7.751 1.195 4.404 1.00 95.69 100 GLU A O 1
ATOM 791 N N . GLN A 1 101 ? 9.182 0.342 2.899 1.00 95.12 101 GLN A N 1
ATOM 792 C CA . GLN A 1 101 ? 8.945 -1.057 3.291 1.00 95.12 101 GLN A CA 1
ATOM 793 C C . GLN A 1 101 ? 9.209 -1.308 4.781 1.00 95.12 101 GLN A C 1
ATOM 795 O O . GLN A 1 101 ? 8.478 -2.059 5.417 1.00 95.12 101 GLN A O 1
ATOM 800 N N . SER A 1 102 ? 10.216 -0.637 5.346 1.00 96.06 102 SER A N 1
ATOM 801 C CA . SER A 1 102 ? 10.591 -0.703 6.765 1.00 96.06 102 SER A CA 1
ATOM 802 C C . SER A 1 102 ? 9.496 -0.200 7.714 1.00 96.06 102 SER A C 1
ATOM 804 O O . SER A 1 102 ? 9.500 -0.544 8.893 1.00 96.06 102 SER A O 1
ATOM 806 N N . GLN A 1 103 ? 8.561 0.609 7.210 1.00 97.06 103 GLN A N 1
ATOM 807 C CA . GLN A 1 103 ? 7.441 1.166 7.968 1.00 97.06 103 GLN A CA 1
ATOM 808 C C . GLN A 1 103 ? 6.175 0.303 7.856 1.00 97.06 103 GLN A C 1
ATOM 810 O O . GLN A 1 103 ? 5.156 0.628 8.470 1.00 97.06 103 GLN A O 1
ATOM 815 N N . LEU A 1 104 ? 6.204 -0.766 7.054 1.00 97.62 104 LEU A N 1
ATOM 816 C CA . LEU A 1 104 ? 5.041 -1.611 6.824 1.00 97.62 104 LEU A CA 1
ATOM 817 C C . LEU A 1 104 ? 4.853 -2.624 7.947 1.00 97.62 104 LEU A C 1
ATOM 819 O O . LEU A 1 104 ? 5.793 -3.166 8.521 1.00 97.62 104 LEU A O 1
ATOM 823 N N . THR A 1 105 ? 3.588 -2.887 8.244 1.00 97.69 105 THR A N 1
ATOM 824 C CA . THR A 1 105 ? 3.173 -3.863 9.243 1.00 97.69 105 THR A CA 1
ATOM 825 C C . THR A 1 105 ? 2.922 -5.220 8.567 1.00 97.69 105 THR A C 1
ATOM 827 O O . THR A 1 105 ? 2.259 -5.256 7.522 1.00 97.69 105 THR A O 1
ATOM 830 N N . PRO A 1 106 ? 3.402 -6.338 9.147 1.00 95.44 106 PRO A N 1
ATOM 831 C CA . PRO A 1 106 ? 3.032 -7.688 8.721 1.00 95.44 106 PRO A CA 1
ATOM 832 C C . PRO A 1 106 ? 1.512 -7.883 8.685 1.00 95.44 106 PRO A C 1
ATOM 834 O O . PRO A 1 106 ? 0.784 -7.361 9.537 1.00 95.44 106 PRO A O 1
ATOM 837 N N . LEU A 1 107 ? 1.008 -8.641 7.709 1.00 91.38 107 LEU A N 1
ATOM 838 C CA . LEU A 1 107 ? -0.440 -8.772 7.515 1.00 91.38 107 LEU A CA 1
ATOM 839 C C . LEU A 1 107 ? -1.121 -9.482 8.691 1.00 91.38 107 LEU A C 1
ATOM 841 O O . LEU A 1 107 ? -2.263 -9.176 9.021 1.00 91.38 107 LEU A O 1
ATOM 845 N N . GLU A 1 108 ? -0.415 -10.377 9.370 1.00 89.50 108 GLU A N 1
ATOM 846 C CA . GLU A 1 108 ? -0.898 -11.094 10.548 1.00 89.50 108 GLU A CA 1
ATOM 847 C C . GLU A 1 108 ? -1.279 -10.134 11.680 1.00 89.50 108 GLU A C 1
ATOM 849 O O . GLU A 1 108 ? -2.248 -10.385 12.389 1.00 89.50 108 GLU A O 1
ATOM 854 N N . LEU A 1 109 ? -0.564 -9.012 11.813 1.00 92.44 109 LEU A N 1
ATOM 855 C CA . LEU A 1 109 ? -0.854 -7.980 12.810 1.00 92.44 109 LEU A CA 1
ATOM 856 C C . LEU A 1 109 ? -1.940 -7.001 12.342 1.00 92.44 109 LEU A C 1
ATOM 858 O O . LEU A 1 109 ? -2.658 -6.446 13.167 1.00 92.44 109 LEU A O 1
ATOM 862 N N . LEU A 1 110 ? -2.087 -6.792 11.028 1.00 90.88 110 LEU A N 1
ATOM 863 C CA . LEU A 1 110 ? -3.126 -5.916 10.463 1.00 90.88 110 LEU A CA 1
ATOM 864 C C . LEU A 1 110 ? -4.518 -6.556 10.452 1.00 90.88 110 LEU A C 1
ATOM 866 O O . LEU A 1 110 ? -5.525 -5.850 10.503 1.00 90.88 110 LEU A O 1
ATOM 870 N N . PHE A 1 111 ? -4.570 -7.883 10.338 1.00 84.88 111 PHE A N 1
ATOM 871 C CA . PHE A 1 111 ? -5.802 -8.671 10.258 1.00 84.88 111 PHE A CA 1
ATOM 872 C C . PHE A 1 111 ? -6.002 -9.600 11.464 1.00 84.88 111 PHE A C 1
ATOM 874 O O . PHE A 1 111 ? -6.875 -10.477 11.397 1.00 84.88 111 PHE A O 1
ATOM 881 N N . GLY A 1 112 ? -5.157 -9.469 12.487 1.00 77.12 112 GLY A N 1
ATOM 882 C CA . GLY A 1 112 ? -5.250 -10.182 13.762 1.00 77.12 112 GLY A CA 1
ATOM 883 C C . GLY A 1 112 ? -6.507 -9.845 14.546 1.00 77.12 112 GLY A C 1
ATOM 884 O O . GLY A 1 112 ? -7.078 -8.753 14.323 1.00 77.12 112 GLY A O 1
#

Foldseek 3Di:
DQQQCVVCVVLVHDFPPPPDPPPQLARDADPNWGEHEDEDCDVFDKQWDALPRDLVSTQKYWYWYDDPPDIDTLAIDTSPVQNDPVQFDCPPPDTIGIDTSVPGDHVVVVND

pLDDT: mean 82.67, std 17.61, range [32.09, 98.31]

Secondary structure (DSSP, 8-state):
-HHHHHHHHHTT-------S--TTS-SEEETTEEEEEEEESSSS--EEEETT--TTS-SEEEEEEEETTEEEEEEEEEHHHHSSGGGEEESSS-EEEEE-GGGPBPHHHH--

Radius of gyration: 13.3 Å; chains: 1; bounding box: 29×33×28 Å

Sequence (112 aa):
MGGELAVCKYFNRWPDLSVGPHYSGYDLKVKGRKVDVKSTTYNPGYLQASKNKHVNACDIFILVYAKFPEFEIIGGATSEQLISRANLSDIGFGTNYYLEQSQLTPLELLFG